Protein AF-A0A535ALK8-F1 (afdb_monomer)

Mean predicted aligned error: 11.46 Å

Sequence (160 aa):
MGTMLRVSHSTEWWQVSLAVIAAALIATACQATGMGWIPSASLTDPSAKASFGFVYDDATQTFSGSYHDHALGVDFKGTGVLKAGPPPAGVSAKGGCLFGDPDYESQNAARPGSGSLSLTVCDLDGFGGVDFILINVTSGPYMDYFNSGVPSGNITVTSR

Radius of gyration: 24.82 Å; Cα contacts (8 Å, |Δi|>4): 374; chains: 1; bounding box: 92×51×42 Å

pLDDT: mean 80.64, std 20.96, range [35.94, 98.75]

Solvent-accessible surface area (backbone atoms only — not comparable to full-atom values): 8945 Å² total; per-residue (Å²): 133,87,80,93,85,82,89,84,89,83,89,81,90,88,80,80,82,88,83,76,80,71,82,77,73,82,70,82,68,47,42,29,41,33,43,38,34,26,69,32,73,43,87,88,42,84,84,40,54,22,37,40,38,38,44,30,38,60,90,74,27,36,33,42,34,39,41,38,26,69,87,75,64,44,34,33,40,34,42,38,54,39,41,80,46,82,48,63,91,96,52,65,46,67,33,29,21,36,38,36,61,27,37,32,40,43,69,30,84,93,47,61,51,51,32,33,34,43,40,39,42,27,11,12,71,42,99,86,42,68,34,40,40,39,43,37,30,76,34,46,74,54,47,83,43,61,46,67,40,58,48,80,38,56,46,46,32,57,65,135

Nearest PDB structures (foldseek):
  5o1r-assembly1_A  TM=5.744E-01  e=6.418E-01  Neisseria meningitidis
  5o1r-assembly2_B  TM=5.330E-01  e=8.754E-01  Neisseria meningitidis
  2at3-assembly1_X  TM=4.180E-01  e=5.218E-01  Rhodnius prolixus
  2ofr-assembly1_X  TM=4.365E-01  e=1.394E+00  Rhodnius prolixus
  3fll-assembly1_A  TM=3.915E-01  e=2.339E+00  Rhodnius prolixus

Structure (mmCIF, N/CA/C/O backbone):
data_AF-A0A535ALK8-F1
#
_entry.id   AF-A0A535ALK8-F1
#
loop_
_atom_site.group_PDB
_atom_site.id
_atom_site.type_symbol
_atom_site.label_atom_id
_atom_site.label_alt_id
_atom_site.label_comp_id
_atom_site.label_asym_id
_atom_site.label_entity_id
_atom_site.label_seq_id
_atom_site.pdbx_PDB_ins_code
_atom_site.Cartn_x
_atom_site.Cartn_y
_atom_site.Cartn_z
_atom_site.occupancy
_atom_site.B_iso_or_equiv
_atom_site.auth_seq_id
_atom_site.auth_comp_id
_atom_site.auth_asym_id
_atom_site.auth_atom_id
_atom_site.pdbx_PDB_model_num
ATOM 1 N N . MET A 1 1 ? -77.094 -30.525 -21.399 1.00 37.28 1 MET A N 1
ATOM 2 C CA . MET A 1 1 ? -76.748 -29.765 -22.623 1.00 37.28 1 MET A CA 1
ATOM 3 C C . MET A 1 1 ? -75.885 -28.602 -22.162 1.00 37.28 1 MET A C 1
ATOM 5 O O . MET A 1 1 ? -76.393 -27.803 -21.397 1.00 37.28 1 MET A O 1
ATOM 9 N N . GLY A 1 2 ? -74.553 -28.727 -22.216 1.00 37.41 2 GLY A N 1
ATOM 10 C CA . GLY A 1 2 ? -73.704 -28.113 -23.260 1.00 37.41 2 GLY A CA 1
ATOM 11 C C . GLY A 1 2 ? -73.476 -26.629 -22.911 1.00 37.41 2 GLY A C 1
ATOM 12 O O . GLY A 1 2 ? -74.450 -25.930 -22.699 1.00 37.41 2 GLY A O 1
ATOM 13 N N . THR A 1 3 ? -72.279 -26.061 -22.767 1.00 37.47 3 THR A N 1
ATOM 14 C CA . THR A 1 3 ? -71.029 -26.302 -23.493 1.00 37.47 3 THR A CA 1
ATOM 15 C C . THR A 1 3 ? -69.887 -25.580 -22.758 1.00 37.47 3 THR A C 1
ATOM 17 O O . THR A 1 3 ? -70.070 -24.478 -22.248 1.00 37.47 3 THR A O 1
ATOM 20 N N . MET A 1 4 ? -68.708 -26.206 -22.712 1.00 40.00 4 MET A N 1
ATOM 21 C CA . MET A 1 4 ? -67.428 -25.580 -22.358 1.00 40.00 4 MET A CA 1
ATOM 22 C C . MET A 1 4 ? -67.057 -24.505 -23.393 1.00 40.00 4 MET A C 1
ATOM 24 O O . MET A 1 4 ? -67.042 -24.808 -24.584 1.00 40.00 4 MET A O 1
ATOM 28 N N . LEU A 1 5 ? -66.639 -23.314 -22.958 1.00 38.88 5 LEU A N 1
ATOM 29 C CA . LEU A 1 5 ? -65.797 -22.434 -23.772 1.00 38.88 5 LEU A CA 1
ATOM 30 C C . LEU A 1 5 ? -64.582 -22.002 -22.946 1.00 38.88 5 LEU A C 1
ATOM 32 O O . LEU A 1 5 ? -64.711 -21.565 -21.805 1.00 38.88 5 LEU A O 1
ATOM 36 N N . ARG A 1 6 ? -63.396 -22.189 -23.524 1.00 44.03 6 ARG A N 1
ATOM 37 C CA . ARG A 1 6 ? -62.084 -21.945 -22.922 1.00 44.03 6 ARG A CA 1
ATOM 38 C C . ARG A 1 6 ? -61.337 -20.902 -23.766 1.00 44.03 6 ARG A C 1
ATOM 40 O O . ARG A 1 6 ? -61.444 -20.953 -24.987 1.00 44.03 6 ARG A O 1
ATOM 47 N N . VAL A 1 7 ? -60.473 -20.133 -23.085 1.00 44.91 7 VAL A N 1
ATOM 48 C CA . VAL A 1 7 ? -59.325 -19.323 -23.582 1.00 44.91 7 VAL A CA 1
ATOM 49 C C . VAL A 1 7 ? -59.752 -17.987 -24.243 1.00 44.91 7 VAL A C 1
ATOM 51 O O . VAL A 1 7 ? -60.719 -17.962 -24.984 1.00 44.91 7 VAL A O 1
ATOM 54 N N . SER A 1 8 ? -59.170 -16.808 -23.974 1.00 38.66 8 SER A N 1
ATOM 55 C CA . SER A 1 8 ? -57.744 -16.447 -23.973 1.00 38.66 8 SER A CA 1
ATOM 56 C C . SER A 1 8 ? -57.422 -15.159 -23.195 1.00 38.66 8 SER A C 1
ATOM 58 O O . SER A 1 8 ? -58.281 -14.312 -22.979 1.00 38.66 8 SER A O 1
ATOM 60 N N . HIS A 1 9 ? -56.148 -15.055 -22.816 1.00 46.91 9 HIS A N 1
ATOM 61 C CA . HIS A 1 9 ? -55.449 -14.045 -22.018 1.00 46.91 9 HIS A CA 1
ATOM 62 C C . HIS A 1 9 ? -55.538 -12.588 -22.518 1.00 46.91 9 HIS A C 1
ATOM 64 O O . HIS A 1 9 ? -55.383 -12.333 -23.709 1.00 46.91 9 HIS A O 1
ATOM 70 N N . SER A 1 10 ? -55.522 -11.639 -21.573 1.00 48.44 10 SER A N 1
ATOM 71 C CA . SER A 1 10 ? -54.703 -10.422 -21.685 1.00 48.44 10 SER A CA 1
ATOM 72 C C . SER A 1 10 ? -54.188 -10.008 -20.301 1.00 48.44 10 SER A C 1
ATOM 74 O O . SER A 1 10 ? -54.951 -9.747 -19.375 1.00 48.44 10 SER A O 1
ATOM 76 N N . THR A 1 11 ? -52.869 -10.046 -20.167 1.00 51.31 11 THR A N 1
ATOM 77 C CA . THR A 1 11 ? -52.039 -9.742 -18.998 1.00 51.31 11 THR A CA 1
ATOM 78 C C . THR A 1 11 ? -51.930 -8.247 -18.742 1.00 51.31 11 THR A C 1
ATOM 80 O O . THR A 1 11 ? -51.361 -7.561 -19.581 1.00 51.31 11 THR A O 1
ATOM 83 N N . GLU A 1 12 ? -52.321 -7.783 -17.555 1.00 42.81 12 GLU A N 1
ATOM 84 C CA . GLU A 1 12 ? -51.899 -6.486 -17.013 1.00 42.81 12 GLU A CA 1
ATOM 85 C C . GLU A 1 12 ? -51.759 -6.586 -15.483 1.00 42.81 12 GLU A C 1
ATOM 87 O O . GLU A 1 12 ? -52.681 -6.314 -14.720 1.00 42.81 12 GLU A O 1
ATOM 92 N N . TRP A 1 13 ? -50.580 -7.023 -15.031 1.00 35.94 13 TRP A N 1
ATOM 93 C CA . TRP A 1 13 ? -50.178 -7.038 -13.622 1.00 35.94 13 TRP A CA 1
ATOM 94 C C . TRP A 1 13 ? -49.368 -5.770 -13.335 1.00 35.94 13 TRP A C 1
ATOM 96 O O . TRP A 1 13 ? -48.162 -5.745 -13.559 1.00 35.94 13 TRP A O 1
ATOM 106 N N . TRP A 1 14 ? -50.019 -4.713 -12.851 1.00 43.97 14 TRP A N 1
ATOM 107 C CA . TRP A 1 14 ? -49.359 -3.446 -12.502 1.00 43.97 14 TRP A CA 1
ATOM 108 C C . TRP A 1 14 ? -49.528 -3.116 -11.022 1.00 43.97 14 TRP A C 1
ATOM 110 O O . TRP A 1 14 ? -49.922 -2.008 -10.693 1.00 43.97 14 TRP A O 1
ATOM 120 N N . GLN A 1 15 ? -49.264 -4.048 -10.108 1.00 51.69 15 GLN A N 1
ATOM 121 C CA . GLN A 1 15 ? -49.090 -3.701 -8.693 1.00 51.69 15 GLN A CA 1
ATOM 122 C C . GLN A 1 15 ? -48.091 -4.655 -8.043 1.00 51.69 15 GLN A C 1
ATOM 124 O O . GLN A 1 15 ? -48.460 -5.685 -7.489 1.00 51.69 15 GLN A O 1
ATOM 129 N N . VAL A 1 16 ? -46.809 -4.293 -8.094 1.00 48.50 16 VAL A N 1
ATOM 130 C CA . VAL A 1 16 ? -45.848 -4.748 -7.087 1.00 48.50 16 VAL A CA 1
ATOM 131 C C . VAL A 1 16 ? -45.455 -3.516 -6.288 1.00 48.50 16 VAL A C 1
ATOM 133 O O . VAL A 1 16 ? -44.707 -2.657 -6.748 1.00 48.50 16 VAL A O 1
ATOM 136 N N . SER A 1 17 ? -46.052 -3.406 -5.107 1.00 45.66 17 SER A N 1
ATOM 137 C CA . SER A 1 17 ? -45.758 -2.393 -4.104 1.00 45.66 17 SER A CA 1
ATOM 138 C C . SER A 1 17 ? -44.265 -2.412 -3.757 1.00 45.66 17 SER A C 1
ATOM 140 O O . SER A 1 17 ? -43.767 -3.384 -3.192 1.00 45.66 17 SER A O 1
ATOM 142 N N . LEU A 1 18 ? -43.550 -1.327 -4.067 1.00 40.84 18 LEU A N 1
ATOM 143 C CA . LEU A 1 18 ? -42.190 -1.060 -3.588 1.00 40.84 18 LEU A CA 1
ATOM 144 C C . LEU A 1 18 ? -42.244 -0.687 -2.099 1.00 40.84 18 LEU A C 1
ATOM 146 O O . LEU A 1 18 ? -42.185 0.479 -1.724 1.00 40.84 18 LEU A O 1
ATOM 150 N N . ALA A 1 19 ? -42.385 -1.694 -1.243 1.00 44.03 19 ALA A N 1
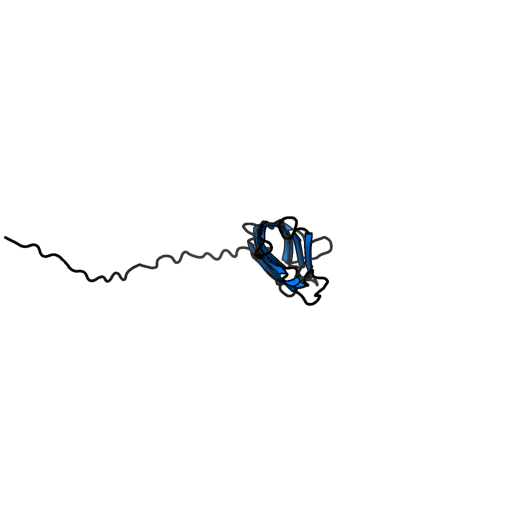ATOM 151 C CA . ALA A 1 19 ? -42.246 -1.572 0.203 1.00 44.03 19 ALA A CA 1
ATOM 152 C C . ALA A 1 19 ? -40.934 -2.228 0.657 1.00 44.03 19 ALA A C 1
ATOM 154 O O . ALA A 1 19 ? -40.952 -3.196 1.404 1.00 44.03 19 ALA A O 1
ATOM 155 N N . VAL A 1 20 ? -39.794 -1.712 0.188 1.00 43.97 20 VAL A N 1
ATOM 156 C CA . VAL A 1 20 ? -38.480 -1.932 0.819 1.00 43.97 20 VAL A CA 1
ATOM 157 C C . VAL A 1 20 ? -37.639 -0.669 0.625 1.00 43.97 20 VAL A C 1
ATOM 159 O O . VAL A 1 20 ? -36.694 -0.638 -0.153 1.00 43.97 20 VAL A O 1
ATOM 162 N N . ILE A 1 21 ? -37.984 0.408 1.327 1.00 43.66 21 ILE A N 1
ATOM 163 C CA . ILE A 1 21 ? -36.949 1.356 1.750 1.00 43.66 21 ILE A CA 1
ATOM 164 C C . ILE A 1 21 ? -36.662 0.959 3.187 1.00 43.66 21 ILE A C 1
ATOM 166 O O . ILE A 1 21 ? -37.280 1.443 4.133 1.00 43.66 21 ILE A O 1
ATOM 170 N N . ALA A 1 22 ? -35.791 -0.043 3.319 1.00 46.16 22 ALA A N 1
ATOM 171 C CA . ALA A 1 22 ? -35.155 -0.341 4.583 1.00 46.16 22 ALA A CA 1
ATOM 172 C C . ALA A 1 22 ? -34.538 0.966 5.082 1.00 46.16 22 ALA A C 1
ATOM 174 O O . ALA A 1 22 ? -33.823 1.645 4.344 1.00 46.16 22 ALA A O 1
ATOM 175 N N . ALA A 1 23 ? -34.880 1.332 6.311 1.00 44.12 23 ALA A N 1
ATOM 176 C CA . ALA A 1 23 ? -34.272 2.436 7.017 1.00 44.12 23 ALA A CA 1
ATOM 177 C C . ALA A 1 23 ? -32.751 2.230 7.020 1.00 44.12 23 ALA A C 1
ATOM 179 O O . ALA A 1 23 ? -32.221 1.463 7.822 1.00 44.12 23 ALA A O 1
ATOM 180 N N . ALA A 1 24 ? -32.051 2.902 6.105 1.00 47.00 24 ALA A N 1
ATOM 181 C CA . ALA A 1 24 ? -30.617 3.096 6.186 1.00 47.00 24 ALA A CA 1
ATOM 182 C C . ALA A 1 24 ? -30.386 4.076 7.338 1.00 47.00 24 ALA A C 1
ATOM 184 O O . ALA A 1 24 ? -30.272 5.286 7.152 1.00 47.00 24 ALA A O 1
ATOM 185 N N . LEU A 1 25 ? -30.426 3.544 8.560 1.00 42.38 25 LEU A N 1
ATOM 186 C CA . LEU A 1 25 ? -29.861 4.200 9.722 1.00 42.38 25 LEU A CA 1
ATOM 187 C C . LEU A 1 25 ? -28.403 4.479 9.370 1.00 42.38 25 LEU A C 1
ATOM 189 O O . LEU A 1 25 ? -27.598 3.558 9.248 1.00 42.38 25 LEU A O 1
ATOM 193 N N . ILE A 1 26 ? -28.100 5.755 9.147 1.00 49.12 26 ILE A N 1
ATOM 194 C CA . ILE A 1 26 ? -26.750 6.272 8.968 1.00 49.12 26 ILE A CA 1
ATOM 195 C C . ILE A 1 26 ? -26.045 6.083 10.314 1.00 49.12 26 ILE A C 1
ATOM 197 O O . ILE A 1 26 ? -25.987 6.982 11.149 1.00 49.12 26 ILE A O 1
ATOM 201 N N . ALA A 1 27 ? -25.554 4.873 10.562 1.00 46.41 27 ALA A N 1
ATOM 202 C CA . ALA A 1 27 ? -24.415 4.696 11.431 1.00 46.41 27 ALA A CA 1
ATOM 203 C C . ALA A 1 27 ? -23.250 5.297 10.649 1.00 46.41 27 ALA A C 1
ATOM 205 O O . ALA A 1 27 ? -22.833 4.748 9.632 1.00 46.41 27 ALA A O 1
ATOM 206 N N . THR A 1 28 ? -22.767 6.464 11.065 1.00 49.84 28 THR A N 1
ATOM 207 C CA . THR A 1 28 ? -21.469 6.965 10.617 1.00 49.84 28 THR A CA 1
ATOM 208 C C . THR A 1 28 ? -20.422 5.986 11.147 1.00 49.84 28 THR A C 1
ATOM 210 O O . THR A 1 28 ? -19.912 6.153 12.258 1.00 49.84 28 THR A O 1
ATOM 213 N N . ALA A 1 29 ? -20.198 4.892 10.418 1.00 51.00 29 ALA A N 1
ATOM 214 C CA . ALA A 1 29 ? -19.077 4.011 10.668 1.00 51.00 29 ALA A CA 1
ATOM 215 C C . A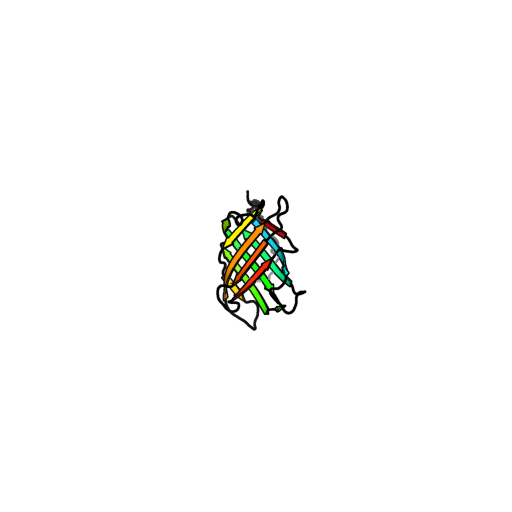LA A 1 29 ? -17.816 4.865 10.524 1.00 51.00 29 ALA A C 1
ATOM 217 O O . ALA A 1 29 ? -17.677 5.646 9.584 1.00 51.00 29 ALA A O 1
ATOM 218 N N . CYS A 1 30 ? -16.964 4.779 11.533 1.00 67.19 30 CYS A N 1
ATOM 219 C CA . CYS A 1 30 ? -15.649 5.388 11.571 1.00 67.19 30 CYS A CA 1
ATOM 220 C C . CYS A 1 30 ? -14.866 4.780 10.391 1.00 67.19 30 CYS A C 1
ATOM 222 O O . CYS A 1 30 ? -14.642 3.570 10.362 1.00 67.19 30 CYS A O 1
ATOM 224 N N . GLN A 1 31 ? -14.609 5.574 9.349 1.00 76.88 31 GLN A N 1
ATOM 225 C CA . GLN A 1 31 ? -13.952 5.102 8.130 1.00 76.88 31 GLN A CA 1
ATOM 226 C C . GLN A 1 31 ? -12.665 5.879 7.911 1.00 76.88 31 GLN A C 1
ATOM 228 O O . GLN A 1 31 ? -12.633 7.106 8.044 1.00 76.88 31 GLN A O 1
ATOM 233 N N . ALA A 1 32 ? -11.608 5.160 7.550 1.00 81.50 32 ALA A N 1
ATOM 234 C CA . ALA A 1 32 ? -10.430 5.789 6.985 1.00 81.50 32 ALA A CA 1
ATOM 235 C C . ALA A 1 32 ? -10.413 5.565 5.477 1.00 81.50 32 ALA A C 1
ATOM 237 O O . ALA A 1 32 ? -10.762 4.495 4.980 1.00 81.50 32 ALA A O 1
ATOM 238 N N . THR A 1 33 ? -10.011 6.584 4.736 1.00 88.69 33 THR A N 1
ATOM 239 C CA . THR A 1 33 ? -9.884 6.515 3.282 1.00 88.69 33 THR A CA 1
ATOM 240 C C . THR A 1 33 ? -8.605 7.203 2.879 1.00 88.69 33 THR A C 1
ATOM 242 O O . THR A 1 33 ? -8.269 8.244 3.439 1.00 88.69 33 THR A O 1
ATOM 245 N N . GLY A 1 34 ? -7.924 6.677 1.874 1.00 90.25 34 GLY A N 1
ATOM 246 C CA . GLY A 1 34 ? -6.778 7.364 1.309 1.00 90.25 34 GLY A CA 1
ATOM 247 C C . GLY A 1 34 ? -6.695 7.144 -0.180 1.00 90.25 34 GLY A C 1
ATOM 248 O O . GLY A 1 34 ? -7.003 6.063 -0.675 1.00 90.25 34 GLY A O 1
ATOM 249 N N . MET A 1 35 ? -6.308 8.181 -0.907 1.00 92.38 35 MET A N 1
ATOM 250 C CA . MET A 1 35 ? -6.103 8.096 -2.347 1.00 92.38 35 MET A CA 1
ATOM 251 C C . MET A 1 35 ? -5.100 9.145 -2.785 1.00 92.38 35 MET A C 1
ATOM 253 O O . MET A 1 35 ? -5.144 10.290 -2.341 1.00 92.38 35 MET A O 1
ATOM 257 N N . GLY A 1 36 ? -4.191 8.749 -3.666 1.00 93.25 36 GLY A N 1
ATOM 258 C CA . GLY A 1 36 ? -3.118 9.619 -4.107 1.00 93.25 36 GLY A CA 1
ATOM 259 C C . GLY A 1 36 ? -2.008 8.855 -4.800 1.00 93.25 36 GLY A C 1
ATOM 260 O O . GLY A 1 36 ? -2.200 7.773 -5.353 1.00 93.25 36 GLY A O 1
ATOM 261 N N . TRP A 1 37 ? -0.828 9.458 -4.785 1.00 96.00 37 TRP A N 1
ATOM 262 C CA . TRP A 1 37 ? 0.382 8.845 -5.300 1.00 96.00 37 TRP A CA 1
ATOM 263 C C . TRP A 1 37 ? 1.588 9.275 -4.472 1.00 96.00 37 TRP A C 1
ATOM 265 O O . TRP A 1 37 ? 1.592 10.364 -3.897 1.00 96.00 37 TRP A O 1
ATOM 275 N N . ILE A 1 38 ? 2.601 8.417 -4.459 1.00 95.56 38 ILE A N 1
ATOM 276 C CA . ILE A 1 38 ? 3.964 8.689 -3.995 1.00 95.56 38 ILE A CA 1
ATOM 277 C C . ILE A 1 38 ? 4.927 8.510 -5.179 1.00 95.56 38 ILE A C 1
ATOM 279 O O . ILE A 1 38 ? 4.533 7.922 -6.195 1.00 95.56 38 ILE A O 1
ATOM 283 N N . PRO A 1 39 ? 6.170 9.016 -5.114 1.00 96.75 39 PRO A N 1
ATOM 284 C CA . PRO A 1 39 ? 7.186 8.640 -6.089 1.00 96.75 39 PRO A CA 1
ATOM 285 C C . PRO A 1 39 ? 7.284 7.11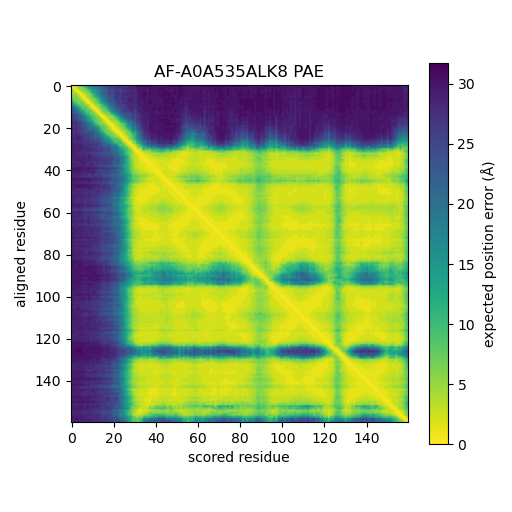3 -6.226 1.00 96.75 39 PRO A C 1
ATOM 287 O O . PRO A 1 39 ? 7.139 6.374 -5.250 1.00 96.75 39 PRO A O 1
ATOM 290 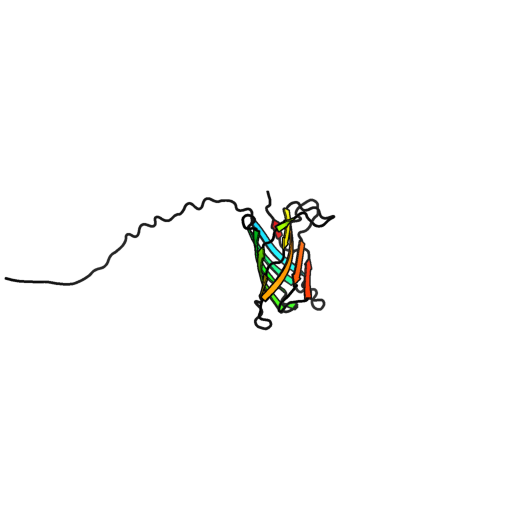N N . SER A 1 40 ? 7.479 6.635 -7.452 1.00 97.31 40 SER A N 1
ATOM 291 C CA . SER A 1 40 ? 7.782 5.223 -7.697 1.00 97.31 40 SER A CA 1
ATOM 292 C C . SER A 1 40 ? 9.069 4.824 -6.971 1.00 97.31 40 SER A C 1
ATOM 294 O O . SER A 1 40 ? 9.965 5.650 -6.789 1.00 97.31 40 SER A O 1
ATOM 296 N N . ALA A 1 41 ? 9.195 3.544 -6.616 1.00 96.06 41 ALA A N 1
ATOM 297 C CA . ALA A 1 41 ? 10.462 3.004 -6.121 1.00 96.06 41 ALA A CA 1
ATOM 298 C C . ALA A 1 41 ? 11.518 2.853 -7.241 1.00 96.06 41 ALA A C 1
ATOM 300 O O . ALA A 1 41 ? 12.657 2.456 -6.987 1.00 96.06 41 ALA A O 1
ATOM 301 N N . SER A 1 42 ? 11.159 3.152 -8.495 1.00 95.12 42 SER A N 1
ATOM 302 C CA . SER A 1 42 ? 12.072 3.114 -9.634 1.00 95.12 42 SER A CA 1
ATOM 303 C C . SER A 1 42 ? 13.201 4.139 -9.502 1.00 95.12 42 SER A C 1
ATOM 305 O O . SER A 1 42 ? 12.979 5.346 -9.464 1.00 95.12 42 SER A O 1
ATOM 307 N N . LEU A 1 43 ? 14.445 3.655 -9.527 1.00 91.81 43 LEU A N 1
ATOM 308 C CA . LEU A 1 43 ? 15.643 4.504 -9.550 1.00 91.81 43 LEU A CA 1
ATOM 309 C C . LEU A 1 43 ? 15.982 5.032 -10.952 1.00 91.81 43 LEU A C 1
ATOM 311 O O . LEU A 1 43 ? 16.833 5.909 -11.092 1.00 91.81 43 LEU A O 1
ATOM 315 N N . THR A 1 44 ? 15.363 4.478 -11.996 1.00 94.12 44 THR A N 1
ATOM 316 C CA . THR A 1 44 ? 15.651 4.816 -13.399 1.00 94.12 44 THR A CA 1
ATOM 317 C C . THR A 1 44 ? 14.637 5.780 -14.004 1.00 94.12 44 THR A C 1
ATOM 319 O O . THR A 1 44 ? 14.930 6.388 -15.031 1.00 94.12 44 THR A O 1
ATOM 322 N N . ASP A 1 45 ? 13.479 5.955 -13.365 1.00 93.31 45 ASP A N 1
ATOM 323 C CA . ASP A 1 45 ? 12.473 6.945 -13.743 1.00 93.31 45 ASP A CA 1
ATOM 324 C C . ASP A 1 45 ? 12.037 7.754 -12.511 1.00 93.31 45 ASP A C 1
ATOM 326 O O . ASP A 1 45 ? 11.054 7.411 -11.853 1.00 93.31 45 ASP A O 1
ATOM 330 N N . PRO A 1 46 ? 12.743 8.853 -12.189 1.00 87.81 46 PRO A N 1
ATOM 331 C CA . PRO A 1 46 ? 12.431 9.680 -11.024 1.00 87.81 46 PRO A CA 1
ATOM 332 C C . PRO A 1 46 ? 11.115 10.462 -11.165 1.00 87.81 46 PRO A C 1
ATOM 334 O O . PRO A 1 46 ? 10.674 11.096 -10.209 1.00 87.81 46 PRO A O 1
ATOM 337 N N . SER A 1 47 ? 10.500 10.465 -12.354 1.00 94.62 47 SER A N 1
ATOM 338 C CA . SER A 1 47 ? 9.206 11.107 -12.598 1.00 94.62 47 SER A CA 1
ATOM 339 C C . SER A 1 47 ? 8.026 10.147 -12.441 1.00 94.62 47 SER A C 1
ATOM 341 O O . SER A 1 47 ? 6.877 10.595 -12.342 1.00 94.62 47 SER A O 1
ATOM 343 N N . ALA A 1 48 ? 8.305 8.839 -12.400 1.00 97.44 48 ALA A N 1
ATOM 344 C CA . ALA A 1 48 ? 7.297 7.814 -12.233 1.00 97.44 48 ALA A CA 1
ATOM 345 C C . ALA A 1 48 ? 6.619 7.915 -10.867 1.00 97.44 48 ALA A C 1
ATOM 347 O O . ALA A 1 48 ? 7.206 8.282 -9.845 1.00 97.44 48 ALA A O 1
ATOM 348 N N . LYS A 1 49 ? 5.344 7.544 -10.861 1.00 97.62 49 LYS A N 1
ATOM 349 C CA . LYS A 1 49 ? 4.474 7.608 -9.694 1.00 97.62 49 LYS A CA 1
ATOM 350 C C . LYS A 1 49 ? 3.948 6.223 -9.393 1.00 97.62 49 LYS A C 1
ATOM 352 O O . LYS A 1 49 ? 3.546 5.509 -10.311 1.00 97.62 49 LYS A O 1
ATOM 357 N N . ALA A 1 50 ? 3.882 5.904 -8.110 1.00 98.12 50 ALA A N 1
ATOM 358 C CA . ALA A 1 50 ? 3.102 4.792 -7.622 1.00 98.12 50 ALA A CA 1
ATOM 359 C C . ALA A 1 50 ? 1.801 5.323 -7.016 1.00 98.12 50 ALA A C 1
ATOM 361 O O . ALA A 1 50 ? 1.821 6.137 -6.090 1.00 98.12 50 ALA A O 1
ATOM 362 N N . SER A 1 51 ? 0.669 4.909 -7.575 1.00 97.94 51 SER A N 1
ATOM 363 C CA . SER A 1 51 ? -0.657 5.357 -7.144 1.00 97.94 51 SER A CA 1
ATOM 364 C C . SER A 1 51 ? -1.305 4.352 -6.204 1.00 97.94 51 SER A C 1
ATOM 366 O O . SER A 1 51 ? -1.040 3.154 -6.285 1.00 97.94 51 SER A O 1
ATOM 368 N N . PHE A 1 52 ? -2.154 4.846 -5.311 1.00 97.50 52 PHE A N 1
ATOM 369 C CA . PHE A 1 52 ? -2.863 4.019 -4.349 1.00 97.50 52 PHE A CA 1
ATOM 370 C C . PHE A 1 52 ? -4.267 4.554 -4.080 1.00 97.50 52 PHE A C 1
ATOM 372 O O . PHE A 1 52 ? -4.542 5.748 -4.234 1.00 97.50 52 PHE A O 1
ATOM 379 N N . GLY A 1 53 ? -5.139 3.659 -3.629 1.00 96.06 53 GLY A N 1
ATOM 380 C CA . GLY A 1 53 ? -6.470 3.985 -3.136 1.00 96.06 53 GLY A CA 1
ATOM 381 C C . GLY A 1 53 ? -6.930 2.935 -2.135 1.00 96.06 53 GLY A C 1
ATOM 382 O O . GLY A 1 53 ? -6.709 1.749 -2.362 1.00 96.06 53 GLY A O 1
ATOM 383 N N . PHE A 1 54 ? -7.551 3.336 -1.031 1.00 95.56 54 PHE A N 1
ATOM 384 C CA . PHE A 1 54 ? -8.069 2.394 -0.047 1.00 95.56 54 PHE A CA 1
ATOM 385 C C . PHE A 1 54 ? -9.252 2.932 0.748 1.00 95.56 54 PHE A C 1
ATOM 387 O O . PHE A 1 54 ? -9.458 4.140 0.884 1.00 95.56 54 PHE A O 1
ATOM 394 N N . VAL A 1 55 ? -9.978 1.983 1.327 1.00 94.19 55 VAL A N 1
ATOM 395 C CA . VAL A 1 55 ? -10.987 2.182 2.359 1.00 94.19 55 VAL A CA 1
ATOM 396 C C . VAL A 1 55 ? -10.668 1.280 3.548 1.00 94.19 55 VAL A C 1
ATOM 398 O O . VAL A 1 55 ? -10.146 0.172 3.391 1.00 94.19 55 VAL A O 1
ATOM 401 N N . TYR A 1 56 ? -10.987 1.761 4.737 1.00 92.69 56 TYR A N 1
ATOM 402 C CA . TYR A 1 56 ? -10.869 1.044 5.992 1.00 92.69 56 TYR A CA 1
ATOM 403 C C . TYR A 1 56 ? -12.131 1.275 6.816 1.00 92.69 56 TYR A C 1
ATOM 405 O O . TYR A 1 56 ? -12.570 2.413 6.981 1.00 92.69 56 TYR A O 1
ATOM 413 N N . ASP A 1 57 ? -12.699 0.188 7.322 1.00 91.06 57 ASP A N 1
ATOM 414 C CA . ASP A 1 57 ? -13.812 0.196 8.262 1.00 91.06 57 ASP A CA 1
ATOM 415 C C . ASP A 1 57 ? -13.275 -0.099 9.662 1.00 91.06 57 ASP A C 1
ATOM 417 O O . ASP A 1 57 ? -12.776 -1.194 9.923 1.00 91.06 57 ASP A O 1
ATOM 421 N N . ASP A 1 58 ? -13.382 0.870 10.566 1.00 86.50 58 ASP A N 1
ATOM 422 C CA . ASP A 1 58 ? -12.883 0.739 11.933 1.00 86.50 58 ASP A CA 1
ATOM 423 C C . ASP A 1 58 ? -13.702 -0.239 12.783 1.00 86.50 58 ASP A C 1
ATOM 425 O O . ASP A 1 58 ? -13.161 -0.896 13.672 1.00 86.50 58 ASP A O 1
ATOM 429 N N . ALA A 1 59 ? -14.996 -0.401 12.490 1.00 87.56 59 ALA A N 1
ATOM 430 C CA . ALA A 1 59 ? -15.855 -1.300 13.254 1.00 87.56 59 ALA A CA 1
ATOM 431 C C . ALA A 1 59 ? -15.439 -2.764 13.067 1.00 87.56 59 ALA A C 1
ATOM 433 O O . ALA A 1 59 ? -15.521 -3.564 14.000 1.00 87.56 59 ALA A O 1
ATOM 434 N N . THR A 1 60 ? -14.982 -3.108 11.864 1.00 90.06 60 THR A N 1
ATOM 435 C CA . THR A 1 60 ? -14.513 -4.454 11.517 1.00 90.06 60 THR A CA 1
ATOM 436 C C . THR A 1 60 ? -12.998 -4.535 11.363 1.00 90.06 60 THR A C 1
ATOM 438 O O . THR A 1 60 ? -12.476 -5.600 11.028 1.00 90.06 60 THR A O 1
ATOM 441 N N . GLN A 1 61 ? -12.290 -3.421 11.573 1.00 91.12 61 GLN A N 1
ATOM 442 C CA . GLN A 1 61 ? -10.855 -3.264 11.328 1.00 91.12 61 GLN A CA 1
ATOM 443 C C . GLN A 1 61 ? -10.431 -3.688 9.912 1.00 91.12 61 GLN A C 1
ATOM 445 O O . GLN A 1 61 ? -9.299 -4.110 9.683 1.00 91.12 61 GLN A O 1
ATOM 450 N N . THR A 1 62 ? -11.353 -3.641 8.951 1.00 93.88 62 THR A N 1
ATOM 451 C CA . THR A 1 62 ? -11.160 -4.243 7.630 1.00 93.88 62 THR A CA 1
ATOM 452 C C . THR A 1 62 ? -10.641 -3.213 6.647 1.00 93.88 62 THR A C 1
ATOM 454 O O . THR A 1 62 ? -11.236 -2.156 6.475 1.00 93.88 62 THR A O 1
ATOM 457 N N . PHE A 1 63 ? -9.560 -3.557 5.961 1.00 95.44 63 PHE A N 1
ATOM 458 C CA . PHE A 1 63 ? -8.938 -2.786 4.899 1.00 95.44 63 PHE A CA 1
ATOM 459 C C . PHE A 1 63 ? -9.214 -3.414 3.533 1.00 95.44 63 PHE A C 1
ATOM 461 O O . PHE A 1 63 ? -9.163 -4.636 3.373 1.00 95.44 63 PHE A O 1
ATOM 468 N N . SER A 1 64 ? -9.431 -2.558 2.538 1.00 97.0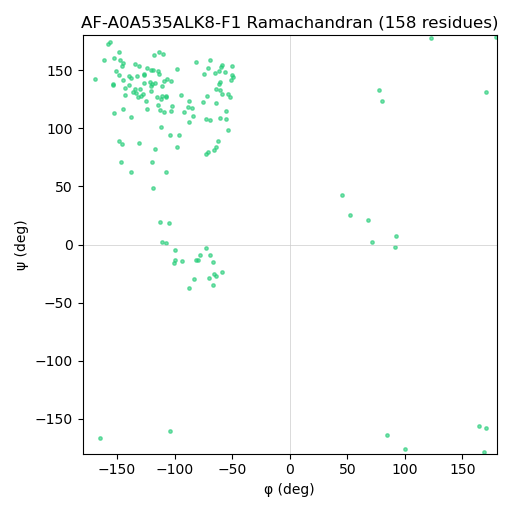6 64 SER A N 1
ATOM 469 C CA . SER A 1 64 ? -9.431 -2.916 1.123 1.00 97.06 64 SER A CA 1
ATOM 470 C C . SER A 1 64 ? -8.804 -1.785 0.316 1.00 97.06 64 SER A C 1
ATOM 472 O O . SER A 1 64 ? -9.245 -0.640 0.411 1.00 97.06 64 SER A O 1
ATOM 474 N N . GLY A 1 65 ? -7.826 -2.093 -0.530 1.00 97.38 65 GLY A N 1
ATOM 475 C CA . GLY A 1 65 ? -7.154 -1.090 -1.350 1.00 97.38 65 GLY A CA 1
ATOM 476 C C . GLY A 1 65 ? -6.499 -1.638 -2.609 1.00 97.38 65 GLY A C 1
ATOM 477 O O . GLY A 1 65 ? -6.461 -2.843 -2.846 1.00 97.38 65 GLY A O 1
ATOM 478 N N . SER A 1 66 ? -5.982 -0.731 -3.428 1.00 98.25 66 SER A N 1
ATOM 479 C CA . SER A 1 66 ? -5.180 -1.032 -4.607 1.00 98.25 66 SER A CA 1
ATOM 480 C C . SER A 1 66 ? -3.906 -0.201 -4.633 1.00 98.25 66 SER A C 1
ATOM 482 O O . SER A 1 66 ? -3.839 0.893 -4.063 1.00 98.25 66 SER A O 1
ATOM 484 N N . TYR A 1 67 ? -2.894 -0.742 -5.302 1.00 98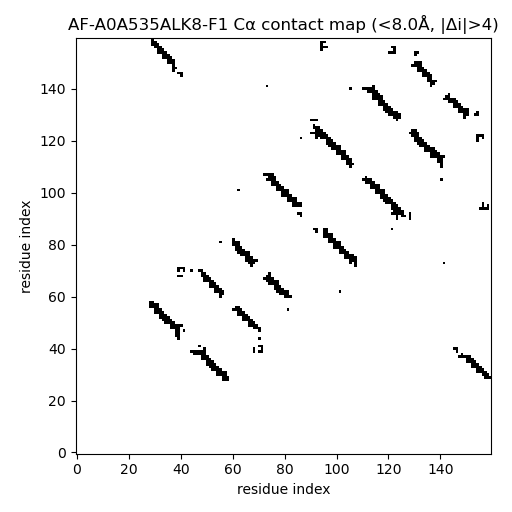.50 67 TYR A N 1
ATOM 485 C CA . TYR A 1 67 ? -1.599 -0.111 -5.470 1.00 98.50 67 TYR A CA 1
ATOM 486 C C . TYR A 1 67 ? -1.034 -0.407 -6.856 1.00 98.50 67 TYR A C 1
ATOM 488 O O . TYR A 1 67 ? -1.052 -1.555 -7.302 1.00 98.50 67 TYR A O 1
ATOM 496 N N . HIS A 1 68 ? -0.514 0.627 -7.514 1.00 98.44 68 HIS A N 1
ATOM 497 C CA . HIS A 1 68 ? -0.021 0.548 -8.885 1.00 98.44 68 HIS A CA 1
ATOM 498 C C . HIS A 1 68 ? 1.295 1.316 -9.024 1.00 98.44 68 HIS A C 1
ATOM 500 O O . HIS A 1 68 ? 1.294 2.547 -9.020 1.00 98.44 68 HIS A O 1
ATOM 506 N N . ASP A 1 69 ? 2.402 0.598 -9.205 1.00 98.25 69 ASP A N 1
ATOM 507 C CA . ASP A 1 69 ? 3.714 1.131 -9.583 1.00 98.25 69 ASP A CA 1
ATOM 508 C C . ASP A 1 69 ? 4.115 0.556 -10.949 1.00 98.25 69 ASP A C 1
ATOM 510 O O . ASP A 1 69 ? 4.829 -0.447 -11.075 1.00 98.25 69 ASP A O 1
ATOM 514 N N . HIS A 1 70 ? 3.597 1.187 -12.005 1.00 96.25 70 HIS A N 1
ATOM 515 C CA . HIS A 1 70 ? 3.765 0.714 -13.379 1.00 96.25 70 HIS A CA 1
ATOM 516 C C . HIS A 1 70 ? 5.223 0.723 -13.851 1.00 96.25 70 HIS A C 1
ATOM 518 O O . HIS A 1 70 ? 5.577 -0.100 -14.693 1.00 96.25 70 HIS A O 1
ATOM 524 N N . ALA A 1 71 ? 6.077 1.589 -13.295 1.00 97.00 71 ALA A N 1
ATOM 525 C CA . ALA A 1 71 ? 7.494 1.636 -13.658 1.00 97.00 71 ALA A CA 1
ATOM 526 C C . ALA A 1 71 ? 8.246 0.359 -13.250 1.00 97.00 71 ALA A C 1
ATOM 528 O O . ALA A 1 71 ? 9.230 -0.007 -13.889 1.00 97.00 71 ALA A O 1
ATOM 529 N N . LEU A 1 72 ? 7.755 -0.347 -12.226 1.00 96.88 72 LEU A N 1
ATOM 530 C CA . LEU A 1 72 ? 8.311 -1.617 -11.750 1.00 96.88 72 LEU A CA 1
ATOM 531 C C . LEU A 1 72 ? 7.392 -2.820 -12.025 1.00 96.88 72 LEU A C 1
ATOM 533 O O . LEU A 1 72 ? 7.723 -3.955 -11.672 1.00 96.88 72 LEU A O 1
ATOM 537 N N . GLY A 1 73 ? 6.253 -2.595 -12.689 1.00 97.19 73 GLY A N 1
ATOM 538 C CA . GLY A 1 73 ? 5.270 -3.631 -13.006 1.00 97.19 73 GLY A CA 1
ATOM 539 C C . GLY A 1 73 ? 4.550 -4.204 -11.779 1.00 97.19 73 GLY A C 1
ATOM 540 O O . GLY A 1 73 ? 4.037 -5.326 -11.852 1.00 97.19 73 GLY A O 1
ATOM 541 N N . VAL A 1 74 ? 4.529 -3.469 -10.665 1.00 98.50 74 VAL A N 1
ATOM 542 C CA . VAL A 1 74 ? 3.809 -3.850 -9.445 1.00 98.50 74 VAL A CA 1
ATOM 543 C C . VAL A 1 74 ? 2.382 -3.336 -9.542 1.00 98.50 74 VAL A C 1
ATOM 545 O O . VAL A 1 74 ? 2.154 -2.148 -9.757 1.00 98.50 74 VAL A O 1
ATOM 548 N N . ASP A 1 75 ? 1.423 -4.243 -9.417 1.00 98.50 75 ASP A N 1
ATOM 549 C CA . ASP A 1 75 ? 0.004 -3.935 -9.530 1.00 98.50 75 ASP A CA 1
ATOM 550 C C . ASP A 1 75 ? -0.781 -4.953 -8.704 1.00 98.50 75 ASP A C 1
ATOM 552 O O . ASP A 1 75 ? -0.772 -6.144 -9.018 1.00 98.50 75 ASP A O 1
ATOM 556 N N . PHE A 1 76 ? -1.419 -4.519 -7.621 1.00 98.62 76 PHE A N 1
ATOM 557 C CA . PHE A 1 76 ? -2.161 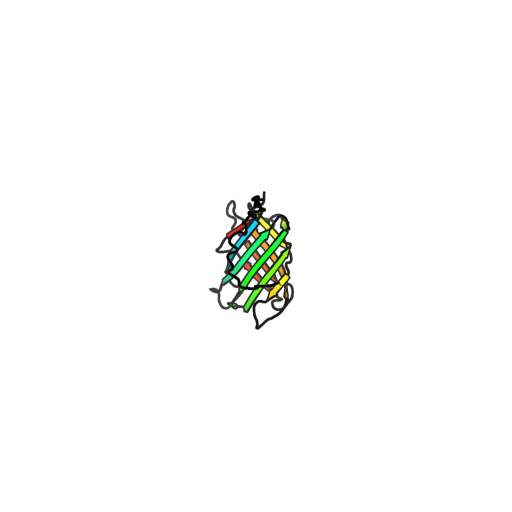-5.428 -6.756 1.00 98.62 76 PHE A CA 1
ATOM 558 C C . PHE A 1 76 ? -3.386 -4.788 -6.112 1.00 98.62 76 PHE A C 1
ATOM 560 O O . PHE A 1 76 ? -3.491 -3.570 -5.950 1.00 98.62 76 PHE A O 1
ATOM 567 N N . LYS A 1 77 ? -4.308 -5.655 -5.688 1.00 98.50 77 LYS A N 1
ATOM 568 C CA . LYS A 1 77 ? -5.381 -5.324 -4.748 1.00 98.50 77 LYS A CA 1
ATOM 569 C C . LYS A 1 77 ? -5.118 -6.031 -3.434 1.00 98.50 77 LYS A C 1
ATOM 571 O O . LYS A 1 77 ? -4.897 -7.236 -3.439 1.00 98.50 77 LYS A O 1
ATOM 576 N N . GLY A 1 78 ? -5.133 -5.279 -2.342 1.00 97.56 78 GLY A N 1
ATOM 577 C CA . GLY A 1 78 ? -4.908 -5.782 -0.994 1.00 97.56 78 GLY A CA 1
ATOM 578 C C . GLY A 1 78 ? -6.184 -5.765 -0.165 1.00 97.56 78 GLY A C 1
ATOM 579 O O . GLY A 1 78 ? -6.947 -4.802 -0.226 1.00 97.56 78 GLY A O 1
ATOM 580 N N . THR A 1 79 ? -6.393 -6.800 0.640 1.00 97.75 79 THR A N 1
ATOM 581 C CA . THR A 1 79 ? -7.465 -6.867 1.640 1.00 97.75 79 THR A CA 1
ATOM 582 C C . THR A 1 79 ? -6.944 -7.501 2.916 1.00 97.75 79 THR A C 1
ATOM 584 O O . THR A 1 79 ? -6.142 -8.428 2.870 1.00 97.75 79 THR A O 1
ATOM 587 N N . GLY A 1 80 ? -7.420 -7.048 4.068 1.00 96.00 80 GLY A N 1
ATOM 588 C CA . GLY A 1 80 ? -7.021 -7.654 5.331 1.00 96.00 80 GLY A CA 1
ATOM 589 C C . GLY A 1 80 ? -7.485 -6.852 6.525 1.00 96.00 80 GLY A C 1
ATOM 590 O O . GLY A 1 80 ? -8.423 -6.064 6.430 1.00 96.00 80 GLY A O 1
ATOM 591 N N . VAL A 1 81 ? -6.815 -7.058 7.652 1.00 94.62 81 VAL A N 1
ATOM 592 C CA . VAL A 1 81 ? -7.088 -6.326 8.886 1.00 94.62 81 VAL A CA 1
ATOM 593 C C . VAL A 1 81 ? -5.957 -5.345 9.143 1.00 94.62 81 VAL A C 1
ATOM 595 O O . VAL A 1 81 ? -4.795 -5.748 9.182 1.00 94.62 81 VAL A O 1
ATOM 598 N N . LEU A 1 82 ? -6.301 -4.077 9.358 1.00 93.69 82 LEU A N 1
ATOM 599 C CA . LEU A 1 82 ? -5.378 -3.082 9.898 1.00 93.69 82 LEU A CA 1
ATOM 600 C C . LEU A 1 82 ? -5.862 -2.642 11.275 1.00 93.69 82 LEU A C 1
ATOM 602 O O . LEU A 1 82 ? -7.054 -2.628 11.550 1.00 93.69 82 LEU A O 1
ATOM 606 N N . LYS A 1 83 ? -4.940 -2.276 12.156 1.00 90.69 83 LYS A N 1
ATOM 607 C CA . LYS A 1 83 ? -5.248 -1.818 13.509 1.00 90.69 83 LYS A CA 1
ATOM 608 C C . LYS A 1 83 ? -4.738 -0.409 13.705 1.00 90.69 83 LYS A C 1
ATOM 610 O O . LYS A 1 83 ? -3.608 -0.104 13.324 1.00 90.69 83 LYS A O 1
ATOM 615 N N . ALA A 1 84 ? -5.551 0.414 14.355 1.00 86.75 84 ALA A N 1
ATOM 616 C CA . ALA A 1 84 ? -5.104 1.703 14.844 1.00 86.75 84 ALA A CA 1
ATOM 617 C C . ALA A 1 84 ? -3.968 1.526 15.864 1.00 86.75 84 ALA A C 1
ATOM 619 O O . ALA A 1 84 ? -4.015 0.650 16.733 1.00 86.75 84 ALA A O 1
ATOM 620 N N . GLY A 1 85 ? -2.951 2.371 15.763 1.00 77.75 85 GLY A N 1
ATOM 621 C CA . GLY A 1 85 ? -1.830 2.417 16.689 1.00 77.75 85 GLY A CA 1
ATOM 622 C C . GLY A 1 85 ? -1.281 3.834 16.830 1.00 77.75 85 GLY A C 1
ATOM 623 O O . GLY A 1 85 ? -1.610 4.712 16.025 1.00 77.75 85 GLY A O 1
ATOM 624 N N . PRO A 1 86 ? -0.449 4.082 17.856 1.00 72.88 86 PRO A N 1
ATOM 625 C CA . PRO A 1 86 ? 0.219 5.365 17.988 1.00 72.88 86 PRO A CA 1
ATOM 626 C C . PRO A 1 86 ? 1.123 5.607 16.771 1.00 72.88 86 PRO A C 1
ATOM 628 O O . PRO A 1 86 ? 1.668 4.648 16.212 1.00 72.88 86 PRO A O 1
ATOM 631 N N . PRO A 1 87 ? 1.322 6.869 16.367 1.00 68.81 87 PRO A N 1
ATOM 632 C CA . PRO A 1 87 ? 2.300 7.174 15.340 1.00 68.81 87 PRO A CA 1
ATOM 633 C C . PRO A 1 87 ? 3.708 6.723 15.751 1.00 68.81 87 PRO A C 1
ATOM 635 O O . PRO A 1 87 ? 4.003 6.635 16.950 1.00 68.81 87 PRO A O 1
ATOM 638 N N . PRO A 1 88 ? 4.597 6.451 14.776 1.00 67.69 88 PRO A N 1
ATOM 639 C CA . PRO A 1 88 ? 6.000 6.175 15.056 1.00 67.69 88 PRO A CA 1
ATOM 640 C C . PRO A 1 88 ? 6.622 7.240 15.970 1.00 67.69 88 PRO A C 1
ATOM 642 O O . PRO A 1 88 ? 6.272 8.421 15.909 1.00 67.69 88 PRO A O 1
ATOM 645 N N . ALA A 1 89 ? 7.558 6.829 16.829 1.00 66.62 89 ALA A N 1
ATOM 646 C CA . ALA A 1 89 ? 8.188 7.730 17.790 1.00 66.62 89 ALA A CA 1
ATOM 647 C C . ALA A 1 89 ? 8.784 8.969 17.094 1.00 66.62 89 ALA A C 1
ATOM 649 O O . ALA A 1 89 ? 9.538 8.849 16.132 1.00 66.62 89 ALA A O 1
ATOM 650 N N . GLY A 1 90 ? 8.449 10.160 17.600 1.00 63.72 90 GLY A N 1
ATOM 651 C CA . GLY A 1 90 ? 8.874 11.439 17.018 1.00 63.72 90 GLY A CA 1
ATOM 652 C C . GLY A 1 90 ? 7.909 12.032 15.985 1.00 63.72 90 GLY A C 1
ATOM 653 O O . GLY A 1 90 ? 8.153 13.141 15.519 1.00 63.72 90 GLY A O 1
ATOM 654 N N . VAL A 1 91 ? 6.807 11.347 15.666 1.00 63.59 91 VAL A N 1
ATOM 655 C CA . VAL A 1 91 ? 5.764 11.832 14.756 1.00 63.59 91 VAL A CA 1
ATOM 656 C C . VAL A 1 91 ? 4.511 12.204 15.553 1.00 63.59 91 VAL A C 1
ATOM 658 O O . VAL A 1 91 ? 4.003 11.406 16.337 1.00 63.59 91 VAL A O 1
ATOM 661 N N . SER A 1 92 ? 4.005 13.426 15.366 1.00 60.81 92 SER A N 1
ATOM 662 C CA . SER A 1 92 ? 2.715 13.852 15.921 1.00 60.81 92 SER A CA 1
ATOM 663 C C . SER A 1 92 ? 1.630 13.582 14.883 1.00 60.81 92 SER A C 1
ATOM 665 O O . SER A 1 92 ? 1.652 14.182 13.813 1.00 60.81 92 SER A O 1
ATOM 667 N N . ALA A 1 93 ? 0.711 12.666 15.182 1.00 64.31 93 ALA A N 1
ATOM 668 C CA . ALA A 1 93 ? -0.442 12.364 14.341 1.00 64.31 93 ALA A CA 1
ATOM 669 C C . ALA A 1 93 ? -1.706 12.819 15.054 1.00 64.31 93 ALA A C 1
ATOM 671 O O . ALA A 1 93 ? -1.948 12.418 16.193 1.00 64.31 93 ALA A O 1
ATOM 672 N N . LYS A 1 94 ? -2.509 13.645 14.390 1.00 65.62 94 LYS A N 1
ATOM 673 C CA . LYS A 1 94 ? -3.846 13.993 14.875 1.00 65.62 94 LYS A CA 1
ATOM 674 C C . LYS A 1 94 ? -4.894 12.986 14.396 1.00 65.62 94 LYS A C 1
ATOM 676 O O . LYS A 1 94 ? -5.780 12.677 15.183 1.00 65.62 94 LYS A O 1
ATOM 681 N N . GLY A 1 95 ? -4.779 12.474 13.164 1.00 69.19 95 GLY A N 1
ATOM 682 C CA . GLY A 1 95 ? -5.684 11.451 12.621 1.00 69.19 95 GLY A CA 1
ATOM 683 C C . GLY A 1 95 ? -5.311 10.023 13.029 1.00 69.19 95 GLY A C 1
ATOM 684 O O . GLY A 1 95 ? -6.185 9.185 13.246 1.00 69.19 95 GLY A O 1
ATOM 685 N N . GLY A 1 96 ? -4.017 9.768 13.248 1.00 82.19 96 GLY A N 1
ATOM 686 C CA . GLY A 1 96 ? -3.497 8.492 13.746 1.00 82.19 96 GLY A CA 1
ATOM 687 C C . GLY A 1 96 ? -2.926 7.613 12.635 1.00 82.19 96 GLY A C 1
ATOM 688 O O . GLY A 1 96 ? -2.835 8.022 11.479 1.00 82.19 96 GLY A O 1
ATOM 689 N N . CYS A 1 97 ? -2.501 6.401 12.990 1.00 87.31 97 CYS A N 1
ATOM 690 C CA . CYS A 1 97 ? -1.900 5.460 12.049 1.00 87.31 97 CYS A CA 1
ATOM 691 C C . CYS A 1 97 ? -2.603 4.104 12.091 1.00 87.31 97 CYS A C 1
ATOM 693 O O . CYS A 1 97 ? -3.013 3.646 13.158 1.00 87.31 97 CYS A O 1
ATOM 695 N N . LEU A 1 98 ? -2.685 3.446 10.937 1.00 91.19 98 LEU A N 1
ATOM 696 C CA . LEU A 1 98 ? -3.147 2.074 10.776 1.00 91.19 98 LEU A CA 1
ATOM 697 C C . LEU A 1 98 ? -1.973 1.181 10.366 1.00 91.19 98 LEU A C 1
ATOM 699 O O . LEU A 1 98 ? -1.190 1.538 9.483 1.00 91.19 98 LEU A O 1
ATOM 703 N N . PHE A 1 99 ? -1.890 0.007 10.986 1.00 93.00 99 PHE A N 1
ATOM 704 C CA . PHE A 1 99 ? -0.819 -0.968 10.786 1.00 93.00 99 PHE A CA 1
ATOM 705 C C . PHE A 1 99 ? -1.389 -2.365 10.578 1.00 93.00 99 PHE A C 1
ATOM 707 O O . PHE A 1 99 ? -2.358 -2.743 11.238 1.00 93.00 99 PHE A O 1
ATOM 714 N N . GLY A 1 100 ? -0.756 -3.171 9.736 1.00 95.19 100 GLY A N 1
ATOM 715 C CA . GLY A 1 100 ? -1.077 -4.590 9.647 1.00 95.19 100 GLY A CA 1
ATOM 716 C C . GLY A 1 100 ? -0.447 -5.262 8.445 1.00 95.19 100 GLY A C 1
ATOM 717 O O . GLY A 1 100 ? 0.254 -4.626 7.658 1.00 95.19 100 GLY A O 1
ATOM 718 N N . ASP A 1 101 ? -0.740 -6.550 8.310 1.00 97.06 101 ASP A N 1
ATOM 719 C CA . ASP A 1 101 ? -0.156 -7.406 7.285 1.00 97.06 101 ASP A CA 1
ATOM 720 C C . ASP A 1 101 ? -1.258 -7.971 6.369 1.00 97.06 101 ASP A C 1
ATOM 722 O O . ASP A 1 101 ? -1.636 -9.137 6.497 1.00 97.06 101 ASP A O 1
ATOM 726 N N . PRO A 1 102 ? -1.883 -7.135 5.514 1.00 97.31 102 PRO A N 1
ATOM 727 C CA . PRO A 1 102 ? -2.937 -7.592 4.619 1.00 97.31 102 PRO A CA 1
ATOM 728 C C . PRO A 1 102 ? -2.372 -8.480 3.506 1.00 97.31 102 PRO A C 1
ATOM 730 O O . PRO A 1 102 ? -1.240 -8.296 3.050 1.00 97.31 102 PRO A O 1
ATOM 733 N N . ASP A 1 103 ? -3.206 -9.391 3.014 1.00 98.56 103 ASP A N 1
ATOM 734 C CA . ASP A 1 103 ? -2.905 -10.164 1.814 1.00 98.56 103 ASP A CA 1
ATOM 735 C C . ASP A 1 103 ? -3.231 -9.352 0.557 1.00 98.56 103 ASP A C 1
ATOM 737 O O . ASP A 1 103 ? -4.054 -8.431 0.581 1.00 98.56 103 ASP A O 1
ATOM 741 N N . TYR A 1 104 ? -2.599 -9.700 -0.560 1.00 98.69 104 TYR A N 1
ATOM 742 C CA . TYR A 1 104 ? -2.858 -9.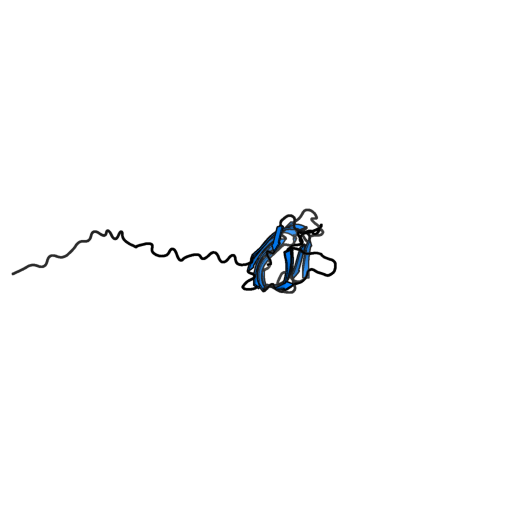107 -1.864 1.00 98.69 104 TYR A CA 1
ATOM 743 C C . TYR A 1 104 ? -2.984 -10.151 -2.970 1.00 98.69 104 TYR A C 1
ATOM 745 O O . TYR A 1 104 ? -2.389 -11.224 -2.910 1.00 98.69 104 TYR A O 1
ATOM 753 N N . GLU A 1 105 ? -3.702 -9.772 -4.025 1.00 98.75 105 GLU A N 1
ATOM 754 C CA . GLU A 1 105 ? -3.759 -10.478 -5.302 1.00 98.75 105 GLU A CA 1
ATOM 755 C C . GLU A 1 105 ? -3.149 -9.596 -6.396 1.00 98.75 105 GLU A C 1
ATOM 757 O O . GLU A 1 105 ? -3.564 -8.444 -6.595 1.00 98.75 105 GLU A O 1
ATOM 762 N N . SER A 1 106 ? -2.180 -10.140 -7.130 1.00 98.69 106 SER A N 1
ATOM 763 C CA . SER A 1 106 ? -1.598 -9.476 -8.294 1.00 98.69 106 SER A CA 1
ATOM 764 C C . SER A 1 106 ? -2.657 -9.222 -9.364 1.00 98.69 106 SER A C 1
ATOM 766 O O . SER A 1 106 ? -3.440 -10.101 -9.719 1.00 98.69 106 SER A O 1
ATOM 768 N N . GLN A 1 107 ? -2.676 -8.006 -9.901 1.00 98.50 107 GLN A N 1
ATOM 769 C CA . GLN A 1 107 ? -3.481 -7.643 -11.068 1.00 98.50 107 GLN A CA 1
ATOM 770 C C . GLN A 1 107 ? -2.639 -7.639 -12.357 1.00 98.50 107 GLN A C 1
ATOM 772 O O . GLN A 1 107 ? -3.179 -7.490 -13.454 1.00 98.50 107 GLN A O 1
ATOM 777 N N . ASN A 1 108 ? -1.321 -7.850 -12.257 1.00 97.94 108 ASN A N 1
ATOM 778 C CA . ASN A 1 108 ? -0.447 -7.960 -13.418 1.00 97.94 108 ASN A CA 1
ATOM 779 C C . ASN A 1 108 ? -0.455 -9.393 -13.971 1.00 97.94 108 ASN A C 1
ATOM 781 O O . ASN A 1 108 ? 0.150 -10.299 -13.396 1.00 97.94 108 ASN A O 1
ATOM 785 N N . ALA A 1 109 ? -1.048 -9.586 -15.151 1.00 96.88 109 ALA A N 1
ATOM 786 C CA . ALA A 1 109 ? -1.107 -10.889 -15.818 1.00 96.88 109 ALA A CA 1
ATOM 787 C C . ALA A 1 109 ? 0.273 -11.514 -16.115 1.00 96.88 109 ALA A C 1
ATOM 789 O O . ALA A 1 109 ? 0.374 -12.732 -16.244 1.00 96.88 109 ALA A O 1
ATOM 790 N N . ALA A 1 110 ? 1.341 -10.712 -16.208 1.00 97.50 110 ALA A N 1
ATOM 791 C CA . ALA A 1 110 ? 2.704 -11.212 -16.395 1.00 97.50 110 ALA A CA 1
ATOM 792 C C . ALA A 1 110 ? 3.349 -11.728 -15.095 1.00 97.50 110 ALA A C 1
ATOM 794 O O . ALA A 1 110 ? 4.391 -12.380 -15.143 1.00 97.50 110 ALA A O 1
ATOM 795 N N . ARG A 1 111 ? 2.758 -11.423 -13.933 1.00 96.81 111 ARG A N 1
ATOM 796 C CA . ARG A 1 111 ? 3.229 -11.826 -12.601 1.00 96.81 111 ARG A CA 1
ATOM 797 C C . ARG A 1 111 ? 2.042 -12.263 -11.727 1.00 96.81 111 ARG A C 1
ATOM 799 O O . ARG A 1 111 ? 1.757 -11.594 -10.736 1.00 96.81 111 ARG A O 1
ATOM 806 N N . PRO A 1 112 ? 1.312 -13.328 -12.102 1.00 98.06 112 PRO A N 1
ATOM 807 C CA . PRO A 1 112 ? 0.114 -13.747 -11.381 1.00 98.06 112 PRO A CA 1
ATOM 808 C C . PRO A 1 112 ? 0.449 -14.319 -9.996 1.00 98.06 112 PRO A C 1
ATOM 810 O O . PRO A 1 112 ? 1.561 -14.798 -9.764 1.00 98.06 112 PRO A O 1
ATOM 813 N N . GLY A 1 113 ? -0.545 -14.327 -9.109 1.00 98.38 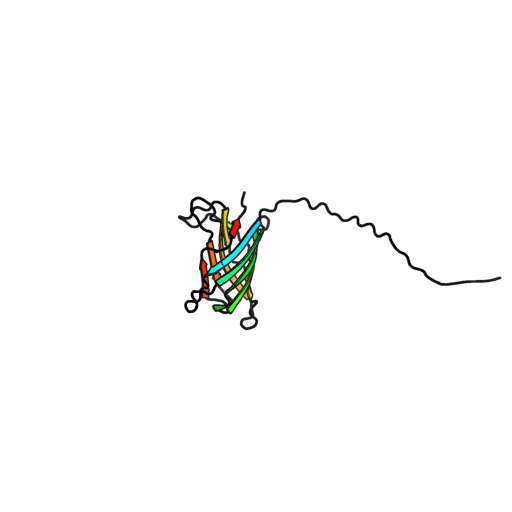113 GLY A N 1
ATOM 814 C CA . GLY A 1 113 ? -0.467 -14.927 -7.779 1.00 98.38 113 GLY A CA 1
ATOM 815 C C . GLY A 1 113 ? -0.765 -13.941 -6.655 1.00 98.38 113 GLY A C 1
ATOM 816 O O . GLY A 1 113 ? -0.970 -12.747 -6.881 1.00 98.38 113 GLY A O 1
ATOM 817 N N . SER A 1 114 ? -0.746 -14.467 -5.436 1.00 98.69 114 SER A N 1
ATOM 818 C CA . SER A 1 114 ? -0.992 -13.726 -4.206 1.00 98.69 114 SER A CA 1
ATOM 819 C C . SER A 1 114 ? 0.254 -13.640 -3.332 1.00 98.69 114 SER A C 1
ATOM 821 O O . SER A 1 114 ? 1.239 -14.361 -3.526 1.00 98.69 114 SER A O 1
ATOM 823 N N . GLY A 1 115 ? 0.204 -12.747 -2.354 1.00 98.31 115 GLY A N 1
ATOM 824 C CA . GLY A 1 115 ? 1.207 -12.637 -1.306 1.00 98.31 115 GLY A CA 1
ATOM 825 C C . GLY A 1 115 ? 0.697 -11.791 -0.151 1.00 98.31 115 GLY A C 1
ATOM 826 O O . GLY A 1 115 ? -0.487 -11.472 -0.084 1.00 98.31 115 GLY A O 1
ATOM 827 N N . SER A 1 116 ? 1.607 -11.397 0.728 1.00 98.06 116 SER A N 1
ATOM 828 C CA . SER A 1 116 ? 1.303 -10.588 1.905 1.00 98.06 116 SER A CA 1
ATOM 829 C C . SER A 1 116 ? 2.142 -9.314 1.916 1.00 98.06 116 SER A C 1
ATOM 831 O O . SER A 1 116 ? 3.244 -9.250 1.355 1.00 98.06 116 SER A O 1
ATOM 833 N N . LEU A 1 117 ? 1.590 -8.281 2.540 1.00 96.56 117 LEU A N 1
ATOM 834 C CA . LEU A 1 117 ? 2.223 -6.987 2.756 1.00 96.56 117 LEU A CA 1
ATOM 835 C C . LEU A 1 117 ? 2.546 -6.823 4.239 1.00 96.56 117 LEU A C 1
ATOM 837 O O . LEU A 1 117 ? 1.961 -7.492 5.078 1.00 96.56 117 LEU A O 1
ATOM 841 N N . SER A 1 118 ? 3.411 -5.871 4.554 1.00 96.69 118 SER A N 1
ATOM 842 C CA . SER A 1 118 ? 3.356 -5.113 5.795 1.00 96.69 118 SER A CA 1
ATOM 843 C C . SER A 1 118 ? 3.058 -3.666 5.418 1.00 96.69 118 SER A C 1
ATOM 845 O O . SER A 1 118 ? 3.776 -3.065 4.609 1.00 96.69 118 SER A O 1
ATOM 847 N N . LEU A 1 119 ? 1.946 -3.139 5.926 1.00 96.12 119 LEU A N 1
ATOM 848 C CA . LEU A 1 119 ? 1.371 -1.860 5.526 1.00 96.12 119 LEU A CA 1
ATOM 849 C C . LEU A 1 119 ? 1.294 -0.921 6.726 1.00 96.12 119 LEU A C 1
ATOM 851 O O . LEU A 1 119 ? 0.802 -1.281 7.796 1.00 96.12 119 LEU A O 1
ATOM 855 N N . THR A 1 120 ? 1.752 0.309 6.519 1.00 93.19 120 THR A N 1
ATOM 856 C CA . THR A 1 120 ? 1.530 1.428 7.437 1.00 93.19 120 THR A CA 1
ATOM 857 C C . THR A 1 120 ? 0.940 2.593 6.663 1.00 93.19 120 THR A C 1
ATOM 859 O O . THR A 1 120 ? 1.494 3.000 5.642 1.00 93.19 120 THR A O 1
ATOM 862 N N . VAL A 1 121 ? -0.161 3.148 7.162 1.00 91.44 121 VAL A N 1
ATOM 863 C CA . VAL A 1 121 ? -0.747 4.398 6.663 1.00 91.44 121 VAL A CA 1
ATOM 864 C C . VAL A 1 121 ? -1.006 5.328 7.837 1.00 91.44 121 VAL A C 1
ATOM 866 O O . VAL A 1 121 ? -1.527 4.896 8.861 1.00 91.44 121 VAL A O 1
ATOM 869 N N . CYS A 1 122 ? -0.632 6.592 7.707 1.00 87.38 122 CYS A N 1
ATOM 870 C CA . CYS A 1 122 ? -0.768 7.584 8.762 1.00 87.38 122 CYS A CA 1
ATOM 871 C C . CYS A 1 122 ? -1.414 8.852 8.218 1.00 87.38 122 CYS A C 1
ATOM 873 O O . CYS A 1 122 ? -0.909 9.425 7.252 1.00 87.38 122 CYS A O 1
ATOM 875 N N . ASP A 1 123 ? -2.479 9.279 8.892 1.00 86.00 123 ASP A N 1
ATOM 876 C CA . ASP A 1 123 ? -3.039 10.624 8.801 1.00 86.00 123 ASP A CA 1
ATOM 877 C C . ASP A 1 123 ? -2.310 11.498 9.828 1.00 86.00 123 ASP A C 1
ATOM 879 O O . ASP A 1 123 ? -2.481 11.367 11.054 1.00 86.00 123 ASP A O 1
ATOM 883 N N . LEU A 1 124 ? -1.423 12.344 9.313 1.00 76.44 124 LEU A N 1
ATOM 884 C CA . LEU A 1 124 ? -0.561 13.206 10.113 1.00 76.44 124 LEU A CA 1
ATOM 885 C C . LEU A 1 124 ? -1.038 14.663 10.093 1.00 76.44 124 LEU A C 1
ATOM 887 O O . LEU A 1 124 ? -0.267 15.544 10.478 1.00 76.44 124 LEU A O 1
ATOM 891 N N . ASP A 1 125 ? -2.301 14.919 9.722 1.00 66.19 125 ASP A N 1
ATOM 892 C CA . ASP A 1 125 ? -2.872 16.265 9.619 1.00 66.19 125 ASP A CA 1
ATOM 893 C C . ASP A 1 125 ? -2.891 16.992 10.979 1.00 66.19 125 ASP A C 1
ATOM 895 O O . ASP A 1 125 ? -3.849 16.966 11.755 1.00 66.19 125 ASP A O 1
ATOM 899 N N . GLY A 1 126 ? -1.805 17.700 11.295 1.00 49.34 126 GLY A N 1
ATOM 900 C CA . GLY A 1 126 ? -1.673 18.499 12.510 1.00 49.34 126 GLY A CA 1
ATOM 901 C C . GLY A 1 126 ? -0.254 19.020 12.746 1.00 49.34 126 GLY A C 1
ATOM 902 O O . GLY A 1 126 ? 0.710 18.271 12.697 1.00 49.34 126 GLY A O 1
ATOM 903 N N . PHE A 1 127 ? -0.121 20.323 13.033 1.00 39.12 127 PHE A N 1
ATOM 904 C CA . PHE A 1 127 ? 1.136 20.991 13.428 1.00 39.12 127 PHE A CA 1
ATOM 905 C C . PHE A 1 127 ? 2.382 20.635 12.580 1.00 39.12 127 PHE A C 1
ATOM 907 O O . PHE A 1 127 ? 3.474 20.472 13.117 1.00 39.12 127 PHE A O 1
ATOM 914 N N . GLY A 1 128 ? 2.234 20.569 11.251 1.00 48.00 128 GLY A N 1
ATOM 915 C CA . GLY A 1 128 ? 3.359 20.411 10.318 1.00 48.00 128 GLY A CA 1
ATOM 916 C C . GLY A 1 128 ? 3.714 18.970 9.931 1.00 48.00 128 GLY A C 1
ATOM 917 O O . GLY A 1 128 ? 4.729 18.780 9.264 1.00 48.00 128 GLY A O 1
ATOM 918 N N . GLY A 1 129 ? 2.907 17.977 10.323 1.00 58.16 129 GLY A N 1
ATOM 919 C CA . GLY A 1 129 ? 2.977 16.617 9.781 1.00 58.16 129 GLY A CA 1
ATOM 920 C C . GLY A 1 129 ? 2.388 16.532 8.370 1.00 58.16 129 GLY A C 1
ATOM 921 O O . GLY A 1 129 ? 1.471 17.273 8.030 1.00 58.16 129 GLY A O 1
ATOM 922 N N . VAL A 1 130 ? 2.953 15.653 7.546 1.00 72.44 130 VAL A N 1
ATOM 923 C CA . VAL A 1 130 ? 2.446 15.292 6.217 1.00 72.44 130 VAL A CA 1
ATOM 924 C C . VAL A 1 130 ? 2.095 13.817 6.246 1.00 72.44 130 VAL A C 1
ATOM 926 O O . VAL A 1 130 ? 2.855 13.052 6.835 1.00 72.44 130 VAL A O 1
ATOM 929 N N . ASP A 1 131 ? 0.980 13.417 5.646 1.00 85.06 131 ASP A N 1
ATOM 930 C CA . ASP A 1 131 ? 0.565 12.014 5.602 1.00 85.06 131 ASP A CA 1
ATOM 931 C C . ASP A 1 131 ? 1.677 11.088 5.117 1.00 85.06 131 ASP A C 1
ATOM 933 O O . ASP A 1 131 ? 2.577 11.476 4.365 1.00 85.06 131 ASP A O 1
ATOM 937 N N . PHE A 1 132 ? 1.608 9.831 5.539 1.00 87.62 132 PHE A N 1
ATOM 938 C CA . PHE A 1 132 ? 2.651 8.864 5.240 1.00 87.62 132 PHE A CA 1
ATOM 939 C C . PHE A 1 132 ? 2.070 7.501 4.890 1.00 87.62 132 PHE A C 1
ATOM 941 O O . PHE A 1 132 ? 1.164 7.003 5.556 1.00 87.62 132 PHE A O 1
ATOM 948 N N . ILE A 1 133 ? 2.637 6.879 3.860 1.00 92.62 133 ILE A N 1
ATOM 949 C CA . ILE A 1 133 ? 2.386 5.486 3.497 1.00 92.62 133 ILE A CA 1
ATOM 950 C C . ILE A 1 133 ? 3.715 4.737 3.388 1.00 92.62 133 ILE A C 1
ATOM 952 O O . ILE A 1 133 ? 4.688 5.253 2.834 1.00 92.62 133 ILE A O 1
ATOM 956 N N . LEU A 1 134 ? 3.739 3.507 3.893 1.00 94.62 134 LEU A N 1
ATOM 957 C CA . LEU A 1 134 ? 4.826 2.548 3.725 1.00 94.62 134 LEU A CA 1
ATOM 958 C C . LEU A 1 134 ? 4.246 1.193 3.347 1.00 94.62 134 LEU A C 1
ATOM 960 O O . LEU A 1 134 ? 3.347 0.684 4.015 1.00 94.62 134 LEU A O 1
ATOM 964 N N . ILE A 1 135 ? 4.802 0.612 2.292 1.00 96.88 135 ILE A N 1
ATOM 965 C CA . ILE A 1 135 ? 4.448 -0.698 1.763 1.00 96.88 135 ILE A CA 1
ATOM 966 C C . ILE A 1 135 ? 5.721 -1.529 1.701 1.00 96.88 135 ILE A C 1
ATOM 968 O O . ILE A 1 135 ? 6.691 -1.147 1.047 1.00 96.88 135 ILE A O 1
ATOM 972 N N . ASN A 1 136 ? 5.694 -2.683 2.355 1.00 97.75 136 ASN A N 1
ATOM 973 C CA . ASN A 1 136 ? 6.731 -3.699 2.261 1.00 97.75 136 ASN A CA 1
ATOM 974 C C . ASN A 1 136 ? 6.090 -5.019 1.826 1.00 97.75 136 ASN A C 1
ATOM 976 O O . ASN A 1 136 ? 5.251 -5.549 2.549 1.00 97.75 136 ASN A O 1
ATOM 980 N N . VAL A 1 137 ? 6.447 -5.554 0.662 1.00 98.25 137 VAL A N 1
ATOM 981 C CA . VAL A 1 137 ? 5.929 -6.849 0.208 1.00 98.25 137 VAL A CA 1
ATOM 982 C C . VAL A 1 137 ? 6.774 -7.966 0.809 1.00 98.25 137 VAL A C 1
ATOM 984 O O . VAL A 1 137 ? 7.962 -8.090 0.517 1.00 98.25 137 VAL A O 1
ATOM 987 N N . THR A 1 138 ? 6.154 -8.812 1.629 1.00 98.00 138 THR A N 1
ATOM 988 C CA . THR A 1 138 ? 6.850 -9.846 2.409 1.00 98.00 138 THR A CA 1
ATOM 989 C C . THR A 1 138 ? 6.778 -11.236 1.776 1.00 98.00 138 THR A C 1
ATOM 991 O O . THR A 1 138 ? 7.529 -12.126 2.172 1.00 98.00 138 THR A O 1
ATOM 994 N N . SER A 1 139 ? 5.903 -11.444 0.785 1.00 98.44 139 SER A N 1
ATOM 995 C CA . SER A 1 139 ? 5.792 -12.705 0.041 1.00 98.44 139 SER A CA 1
ATOM 996 C C . SER A 1 139 ? 5.141 -12.525 -1.342 1.00 98.44 139 SER A C 1
ATOM 998 O O . SER A 1 139 ? 4.629 -11.454 -1.687 1.00 98.44 139 SER A O 1
ATOM 1000 N N . GLY A 1 140 ? 5.141 -13.592 -2.146 1.00 98.06 140 GLY A N 1
ATOM 1001 C CA . GLY A 1 140 ? 4.445 -13.637 -3.435 1.00 98.06 140 GLY A CA 1
ATOM 1002 C C . GLY A 1 140 ? 5.243 -13.057 -4.613 1.00 98.06 140 GLY A C 1
ATOM 1003 O O . GLY A 1 140 ? 6.463 -12.897 -4.524 1.00 98.06 140 GLY A O 1
ATOM 1004 N N . PRO A 1 141 ? 4.582 -12.757 -5.747 1.00 98.12 141 PRO A N 1
ATOM 1005 C CA . PRO A 1 141 ? 5.245 -12.369 -7.000 1.00 98.12 141 PRO A CA 1
ATOM 1006 C C . PRO A 1 141 ? 5.985 -11.022 -6.956 1.00 98.12 141 PRO A C 1
ATOM 1008 O O . PRO A 1 141 ? 6.779 -10.732 -7.856 1.00 98.12 141 PRO A O 1
ATOM 1011 N N . TYR A 1 142 ? 5.728 -10.198 -5.938 1.00 98.31 142 TYR A N 1
ATOM 1012 C CA . TYR A 1 142 ? 6.384 -8.905 -5.730 1.00 98.31 142 TYR A CA 1
ATOM 1013 C C . TYR A 1 142 ? 7.291 -8.874 -4.495 1.00 98.31 142 TYR A C 1
ATOM 1015 O O . TYR A 1 142 ? 7.581 -7.790 -3.999 1.00 98.31 142 TYR A O 1
ATOM 1023 N N . MET A 1 143 ? 7.716 -10.033 -3.977 1.00 97.06 143 MET A N 1
ATOM 1024 C CA . MET A 1 143 ? 8.644 -10.109 -2.842 1.00 97.06 143 MET A CA 1
ATOM 1025 C C . MET A 1 143 ? 9.870 -9.203 -3.052 1.00 97.06 143 MET A C 1
ATOM 1027 O O . MET A 1 143 ? 10.338 -9.040 -4.179 1.00 97.06 143 MET A O 1
ATOM 1031 N N . ASP A 1 144 ? 10.346 -8.604 -1.958 1.00 94.25 144 ASP A N 1
ATOM 1032 C CA . ASP A 1 144 ? 11.421 -7.599 -1.906 1.00 94.25 144 ASP A CA 1
ATOM 1033 C C . ASP A 1 144 ? 11.051 -6.213 -2.470 1.00 94.25 144 ASP A C 1
ATOM 1035 O O . ASP A 1 144 ? 11.876 -5.297 -2.459 1.00 94.25 144 ASP A O 1
ATOM 1039 N N . TYR A 1 145 ? 9.807 -6.008 -2.920 1.00 98.00 145 TYR A N 1
ATOM 1040 C CA . TYR A 1 145 ? 9.314 -4.669 -3.227 1.00 98.00 145 TYR A CA 1
ATOM 1041 C C . TYR A 1 145 ? 9.083 -3.862 -1.946 1.00 98.00 145 TYR A C 1
ATOM 1043 O O . TYR A 1 145 ? 8.331 -4.266 -1.057 1.00 98.00 145 TYR A O 1
ATOM 1051 N N . PHE A 1 146 ? 9.669 -2.670 -1.902 1.00 97.75 146 PHE A N 1
ATOM 1052 C CA . PHE A 1 146 ? 9.487 -1.700 -0.833 1.00 97.75 146 PHE A CA 1
ATOM 1053 C C . PHE A 1 146 ? 9.251 -0.318 -1.434 1.00 97.75 146 PHE A C 1
ATOM 1055 O O . PHE A 1 146 ? 9.992 0.107 -2.322 1.00 97.75 146 PHE A O 1
ATOM 1062 N N . ASN A 1 147 ? 8.255 0.404 -0.926 1.00 97.44 147 ASN A N 1
ATOM 1063 C CA . ASN A 1 147 ? 8.077 1.812 -1.249 1.00 97.44 147 ASN A CA 1
ATOM 1064 C C . ASN A 1 147 ? 7.461 2.572 -0.073 1.00 97.44 147 ASN A C 1
ATOM 1066 O O . ASN A 1 147 ? 6.632 2.048 0.671 1.00 97.44 147 ASN A O 1
ATOM 1070 N N . SER A 1 148 ? 7.853 3.829 0.087 1.00 94.81 148 SER A N 1
ATOM 1071 C CA . SER A 1 148 ? 7.314 4.707 1.118 1.00 94.81 148 SER A CA 1
ATOM 1072 C C . SER A 1 148 ? 7.369 6.151 0.664 1.00 94.81 148 SER A C 1
ATOM 1074 O O . SER A 1 148 ? 8.297 6.544 -0.043 1.00 94.81 148 SER A O 1
ATOM 1076 N N . GLY A 1 149 ? 6.433 6.967 1.124 1.00 91.19 149 GLY A N 1
ATOM 1077 C CA . GLY A 1 149 ? 6.483 8.383 0.817 1.00 91.19 149 GLY A CA 1
ATOM 1078 C C . GLY A 1 149 ? 5.335 9.176 1.400 1.00 91.19 149 GLY A C 1
ATOM 1079 O O . GLY A 1 149 ? 4.431 8.642 2.043 1.00 91.19 149 GLY A O 1
ATOM 1080 N N . VAL A 1 150 ? 5.405 10.473 1.129 1.00 90.19 150 VAL A N 1
ATOM 1081 C CA . VAL A 1 150 ? 4.355 11.435 1.434 1.00 90.19 150 VAL A CA 1
ATOM 1082 C C . VAL A 1 150 ? 3.393 11.476 0.252 1.00 90.19 150 VAL A C 1
ATOM 1084 O O . VAL A 1 150 ? 3.830 11.801 -0.860 1.00 90.19 150 VAL A O 1
ATOM 1087 N N . PRO A 1 151 ? 2.111 11.131 0.438 1.00 89.50 151 PRO A N 1
ATOM 1088 C CA . PRO A 1 151 ? 1.132 11.217 -0.627 1.00 89.50 151 PRO A CA 1
ATOM 1089 C C . PRO A 1 151 ? 0.966 12.643 -1.154 1.00 89.50 151 PRO A C 1
ATOM 1091 O O . PRO A 1 151 ? 0.877 13.602 -0.399 1.00 89.50 151 PRO A O 1
ATOM 1094 N N . SER A 1 152 ? 0.832 12.781 -2.471 1.00 87.00 152 SER A N 1
ATOM 1095 C CA . SER A 1 152 ? 0.300 14.008 -3.085 1.00 87.00 152 SER A CA 1
ATOM 1096 C C . SER A 1 152 ? -1.232 14.110 -2.982 1.00 87.00 152 SER A C 1
ATOM 1098 O O . SER A 1 152 ? -1.797 15.124 -3.394 1.00 87.00 152 SER A O 1
ATOM 1100 N N . GLY A 1 153 ? -1.902 13.045 -2.536 1.00 80.50 153 GLY A N 1
ATOM 1101 C CA . GLY A 1 153 ? -3.321 13.049 -2.173 1.00 80.50 153 GLY A CA 1
ATOM 1102 C C . GLY A 1 153 ? -3.489 13.051 -0.654 1.00 80.50 153 GLY A C 1
ATOM 1103 O O . GLY A 1 153 ? -2.544 13.394 0.044 1.00 80.50 153 GLY A O 1
ATOM 1104 N N . ASN A 1 154 ? -4.661 12.656 -0.155 1.00 79.69 154 ASN A N 1
ATOM 1105 C CA . ASN A 1 154 ? -4.945 12.672 1.284 1.00 79.69 154 ASN A CA 1
ATOM 1106 C C . ASN A 1 154 ? -5.111 11.259 1.837 1.00 79.69 154 ASN A C 1
ATOM 1108 O O . ASN A 1 154 ? -5.660 10.386 1.154 1.00 79.69 154 ASN A O 1
ATOM 1112 N N . ILE A 1 155 ? -4.694 11.062 3.081 1.00 82.56 155 ILE A N 1
ATOM 1113 C CA . ILE A 1 155 ? -5.085 9.959 3.947 1.00 82.56 155 ILE A CA 1
ATOM 1114 C C . ILE A 1 155 ? -5.897 10.576 5.076 1.00 82.56 155 ILE A C 1
ATOM 1116 O O . ILE A 1 155 ? -5.399 11.347 5.877 1.00 82.56 155 ILE A O 1
ATOM 1120 N N . THR A 1 156 ? -7.168 10.216 5.151 1.00 82.56 156 THR A N 1
ATOM 1121 C CA . THR A 1 156 ? -8.030 10.640 6.246 1.00 82.56 156 THR A CA 1
ATOM 1122 C C . THR A 1 156 ? -8.305 9.438 7.116 1.00 82.56 156 THR A C 1
ATOM 1124 O O . THR A 1 156 ? -8.967 8.499 6.677 1.00 82.56 156 THR A O 1
ATOM 1127 N N . VAL A 1 157 ? -7.817 9.475 8.349 1.00 74.44 157 VAL A N 1
ATOM 1128 C CA . VAL A 1 157 ? -8.188 8.542 9.406 1.00 74.44 157 VAL A CA 1
ATOM 1129 C C . VAL A 1 157 ? -9.122 9.305 10.329 1.00 74.44 157 VAL A C 1
ATOM 1131 O O . VAL A 1 157 ? -8.699 10.020 11.233 1.00 74.44 157 VAL A O 1
ATOM 1134 N N . THR A 1 158 ? -10.431 9.168 10.104 1.00 66.38 158 THR A N 1
ATOM 1135 C CA . THR A 1 158 ? -11.368 9.597 11.142 1.00 66.38 158 THR A CA 1
ATOM 1136 C C . THR A 1 158 ? -11.273 8.574 12.264 1.00 66.38 158 THR A C 1
ATOM 1138 O O . THR A 1 158 ? -11.678 7.438 12.082 1.00 66.38 158 THR A O 1
ATOM 1141 N N . SER A 1 159 ? -10.669 8.943 13.391 1.00 52.69 159 SER A N 1
ATOM 1142 C CA . SER A 1 159 ? -10.798 8.221 14.658 1.00 52.69 159 SER A CA 1
ATOM 1143 C C . SER A 1 159 ? -11.420 9.166 15.692 1.00 52.69 159 SER A C 1
ATOM 1145 O O . SER A 1 159 ? -11.336 10.388 15.545 1.00 52.69 159 SER A O 1
ATOM 1147 N N . ARG A 1 160 ? -12.166 8.615 16.657 1.00 48.06 160 ARG A N 1
ATOM 1148 C CA . ARG A 1 160 ? -12.879 9.400 17.681 1.00 48.06 160 ARG A CA 1
ATOM 1149 C C . ARG A 1 160 ? -11.945 10.036 18.700 1.00 48.06 160 ARG A C 1
ATOM 1151 O O . ARG A 1 160 ? -11.007 9.335 19.133 1.00 48.06 160 ARG A O 1
#

Secondary structure (DSSP, 8-state):
------------------------------EEEEEEEEE-S-SS-TT-EEEEEEEEETTTTEEEEEEEETTTTEEEEEEEE-EEEPPPTT---SSEEEEE--EEEE--TTS--EEEEEEEEEE--STT---EEEEEE-SSTTTT-EEEE--SSEEEE---

Foldseek 3Di:
DDDDDDDDDDDDDPDDDPPDPPPPPPPVFQKKWWWFWDQAPDPPDRPFIKTKIWMAGQVQQKIWMWIDRVVVLFTKIWIDGWDFDAPDPPAAAPLGKTWDKTKIFTPRPVFGDIFIWTWMWGRRPDDPDATKIWIATCDGSCHPDIDMDGGPIGIGRDDD